Protein AF-A0A8S3KIX9-F1 (afdb_monomer)

pLDDT: mean 86.16, std 9.92, range [47.66, 96.31]

Organism: NCBI:txid392030

Structure (mmCIF, N/CA/C/O backbone):
data_AF-A0A8S3KIX9-F1
#
_entry.id   AF-A0A8S3KIX9-F1
#
loop_
_atom_site.group_PDB
_atom_site.id
_atom_site.type_symbol
_atom_site.label_atom_id
_atom_site.label_alt_id
_atom_site.label_comp_id
_atom_site.label_asy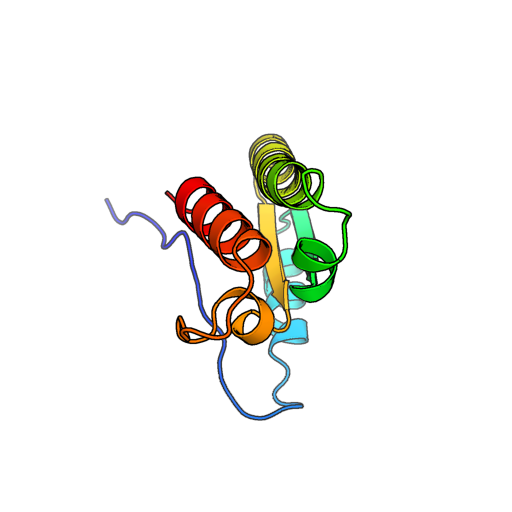m_id
_atom_site.label_entity_id
_atom_site.label_seq_id
_atom_site.pdbx_PDB_ins_code
_atom_site.Cartn_x
_atom_site.Cartn_y
_atom_site.Cartn_z
_atom_site.occupancy
_atom_site.B_iso_or_equiv
_atom_site.auth_seq_id
_atom_site.auth_comp_id
_atom_site.auth_asym_id
_atom_site.auth_atom_id
_atom_site.pdbx_PDB_model_num
ATOM 1 N N . LYS A 1 1 ? 5.991 -4.923 27.120 1.00 65.94 1 LYS A N 1
ATOM 2 C CA . LYS A 1 1 ? 4.702 -4.715 26.405 1.00 65.94 1 LYS A CA 1
ATOM 3 C C . LYS A 1 1 ? 4.940 -4.989 24.922 1.00 65.94 1 LYS A C 1
ATOM 5 O O . LYS A 1 1 ? 5.957 -4.528 24.422 1.00 65.94 1 LYS A O 1
ATOM 10 N N . ARG A 1 2 ? 4.096 -5.776 24.242 1.00 78.88 2 ARG A N 1
ATOM 11 C CA . ARG A 1 2 ? 4.265 -6.055 22.801 1.00 78.88 2 ARG A CA 1
ATOM 12 C C . ARG A 1 2 ? 3.893 -4.804 21.996 1.00 78.88 2 ARG A C 1
ATOM 14 O O . ARG A 1 2 ? 2.820 -4.254 22.221 1.00 78.88 2 ARG A O 1
ATOM 21 N N . LYS A 1 3 ? 4.781 -4.354 21.106 1.00 85.69 3 LYS A N 1
ATOM 22 C CA . LYS A 1 3 ? 4.496 -3.307 20.114 1.00 85.69 3 LYS A CA 1
ATOM 23 C C . LYS A 1 3 ? 3.880 -3.994 18.884 1.00 85.69 3 LYS A C 1
ATOM 25 O O . LYS A 1 3 ? 4.468 -4.979 18.436 1.00 85.69 3 LYS A O 1
ATOM 30 N N . PRO A 1 4 ? 2.710 -3.562 18.380 1.00 85.75 4 PRO A N 1
ATOM 31 C CA . PRO A 1 4 ? 2.141 -4.130 17.162 1.00 85.75 4 PRO A CA 1
ATOM 32 C C . PRO A 1 4 ? 3.045 -3.830 15.958 1.00 85.75 4 PRO A C 1
ATOM 34 O O . PRO A 1 4 ? 3.739 -2.811 15.932 1.00 85.75 4 PRO A O 1
ATOM 37 N N . TRP A 1 5 ? 3.042 -4.726 14.971 1.00 89.81 5 TRP A N 1
ATOM 38 C CA . TRP A 1 5 ? 3.742 -4.506 13.707 1.00 89.81 5 TRP A CA 1
ATOM 39 C C . TRP A 1 5 ? 3.054 -3.385 12.924 1.00 89.81 5 TRP A C 1
ATOM 41 O O . TRP A 1 5 ? 1.836 -3.404 12.775 1.00 89.81 5 TRP A O 1
ATOM 51 N N . ALA A 1 6 ? 3.833 -2.421 12.432 1.00 87.75 6 ALA A N 1
ATOM 52 C CA . ALA A 1 6 ? 3.321 -1.296 11.645 1.00 87.75 6 ALA A CA 1
ATOM 53 C C . ALA A 1 6 ? 3.189 -1.616 10.143 1.00 87.75 6 ALA A C 1
ATOM 55 O O . ALA A 1 6 ? 2.494 -0.907 9.427 1.00 87.75 6 ALA A O 1
ATOM 56 N N . GLY A 1 7 ? 3.833 -2.690 9.669 1.00 92.25 7 GLY A N 1
ATOM 57 C CA . GLY A 1 7 ? 3.793 -3.128 8.275 1.00 92.25 7 GLY A CA 1
ATOM 58 C C . GLY A 1 7 ? 3.589 -4.635 8.165 1.00 92.25 7 GLY A C 1
ATOM 59 O O . GLY A 1 7 ? 4.224 -5.407 8.885 1.00 92.25 7 GLY A O 1
ATOM 60 N N . ILE A 1 8 ? 2.694 -5.045 7.265 1.00 93.00 8 ILE A N 1
ATOM 61 C CA . ILE A 1 8 ? 2.372 -6.444 6.963 1.00 93.00 8 ILE A CA 1
ATOM 62 C C . ILE A 1 8 ? 2.394 -6.607 5.443 1.00 93.00 8 ILE A C 1
ATOM 64 O O . ILE A 1 8 ? 1.729 -5.855 4.735 1.00 93.00 8 ILE A O 1
ATOM 68 N N . LEU A 1 9 ? 3.133 -7.601 4.949 1.00 93.25 9 LEU A N 1
ATOM 69 C CA . LEU A 1 9 ? 3.168 -7.953 3.531 1.00 93.25 9 LEU A CA 1
ATOM 70 C C . LEU A 1 9 ? 2.313 -9.199 3.284 1.00 93.25 9 LEU A C 1
ATOM 72 O O . LEU A 1 9 ? 2.597 -10.268 3.825 1.00 93.25 9 L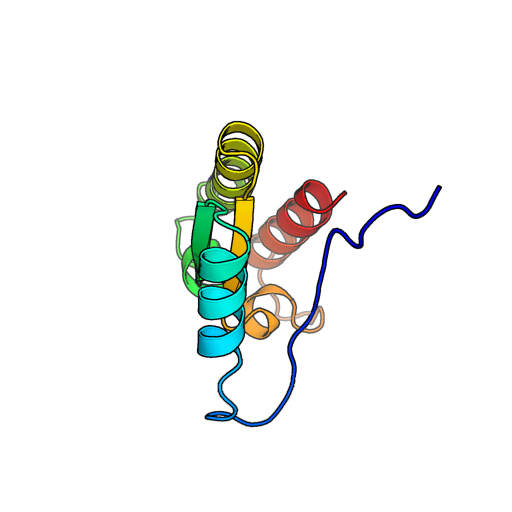EU A O 1
ATOM 76 N N . LEU A 1 10 ? 1.288 -9.069 2.443 1.00 92.94 10 LEU A N 1
ATOM 77 C CA . LEU A 1 10 ? 0.495 -10.199 1.960 1.00 92.94 10 LEU A CA 1
ATOM 78 C C . LEU A 1 10 ? 1.038 -10.639 0.598 1.00 92.94 10 LEU A C 1
ATOM 80 O O . LEU A 1 10 ? 0.975 -9.877 -0.362 1.00 92.94 10 LEU A O 1
ATOM 84 N N . TYR A 1 11 ? 1.535 -11.871 0.497 1.00 92.19 11 TYR A N 1
ATOM 85 C CA . TYR A 1 11 ? 2.090 -12.420 -0.743 1.00 92.19 11 TYR A CA 1
ATOM 86 C C . TYR A 1 11 ? 1.390 -13.723 -1.145 1.00 92.19 11 TYR A C 1
ATOM 88 O O . TYR A 1 11 ? 0.810 -14.423 -0.315 1.00 92.19 11 TYR A O 1
ATOM 96 N N . GLY A 1 12 ? 1.420 -14.035 -2.439 1.00 92.56 12 GLY A N 1
ATOM 97 C CA . GLY A 1 12 ? 0.867 -15.266 -3.002 1.00 92.56 12 GLY A CA 1
ATOM 98 C C . GLY A 1 12 ? 0.234 -15.051 -4.382 1.00 92.56 12 GLY A C 1
ATOM 99 O O . GLY A 1 12 ? 0.087 -13.899 -4.801 1.00 92.56 12 GLY A O 1
ATOM 100 N N . PRO A 1 13 ? -0.183 -16.131 -5.069 1.00 92.75 13 PRO A N 1
ATOM 101 C CA . PRO A 1 13 ? -0.768 -16.079 -6.412 1.00 92.75 13 PRO A CA 1
ATOM 102 C C . PRO A 1 13 ? -1.950 -15.098 -6.547 1.00 92.75 13 PRO A C 1
ATOM 104 O O . PRO A 1 13 ? -2.602 -14.772 -5.547 1.00 92.75 13 PRO A O 1
ATOM 107 N N . PRO A 1 14 ? -2.264 -14.606 -7.759 1.00 88.50 14 PRO A N 1
ATOM 108 C CA . PRO A 1 14 ? -3.470 -13.810 -7.983 1.00 88.50 14 PRO A CA 1
ATOM 109 C C . PRO A 1 14 ? -4.731 -14.612 -7.620 1.00 88.50 14 PRO A C 1
ATOM 111 O O . PRO A 1 14 ? -4.754 -15.835 -7.712 1.00 88.50 14 PRO A O 1
ATOM 114 N N . GLY A 1 15 ? -5.781 -13.923 -7.164 1.00 90.81 15 GLY A N 1
ATOM 115 C CA . GLY A 1 15 ? -7.057 -14.562 -6.813 1.00 90.81 15 GLY A CA 1
ATOM 116 C C . GLY A 1 15 ? -7.119 -15.240 -5.436 1.00 90.81 15 GLY A C 1
ATOM 117 O O . GLY A 1 15 ? -8.171 -15.748 -5.071 1.00 90.81 15 GLY A O 1
ATOM 118 N N . THR A 1 16 ? -6.061 -15.194 -4.617 1.00 93.94 16 THR A N 1
ATOM 119 C CA . THR A 1 16 ? -6.061 -15.780 -3.254 1.00 93.94 16 THR A CA 1
ATOM 120 C C . THR A 1 16 ? -6.765 -14.933 -2.183 1.00 93.94 16 THR A C 1
ATOM 122 O O . THR A 1 16 ? -6.669 -15.229 -0.996 1.00 93.94 16 THR A O 1
ATOM 125 N N . GLY A 1 17 ? -7.455 -13.856 -2.570 1.00 93.62 17 GLY A N 1
ATOM 126 C CA . GLY A 1 17 ? -8.248 -13.040 -1.645 1.00 93.62 17 GLY A CA 1
ATOM 127 C C . GLY A 1 17 ? -7.459 -12.054 -0.774 1.00 93.62 17 GLY A C 1
ATOM 128 O O . GLY A 1 17 ? -8.013 -11.549 0.193 1.00 93.62 17 GLY A O 1
ATOM 129 N N . LYS A 1 18 ? -6.203 -11.722 -1.104 1.00 93.88 18 LYS A N 1
ATOM 130 C CA . LYS A 1 18 ? -5.366 -10.778 -0.324 1.00 93.88 18 LYS A CA 1
ATOM 131 C C . LYS A 1 18 ? -6.047 -9.422 -0.076 1.00 93.88 18 LYS A C 1
ATOM 133 O O . LYS A 1 18 ? -6.173 -8.997 1.069 1.00 93.88 18 LYS A O 1
ATOM 138 N N . SER A 1 19 ? -6.556 -8.779 -1.128 1.00 91.25 19 SER A N 1
ATOM 139 C CA . SER A 1 19 ? -7.249 -7.487 -1.012 1.00 91.25 19 SER A CA 1
ATOM 140 C C . SER A 1 19 ? -8.602 -7.620 -0.295 1.00 91.25 19 SER A C 1
ATOM 142 O O . SER A 1 19 ? -9.036 -6.697 0.392 1.00 91.25 19 SER A O 1
ATOM 144 N N . TYR A 1 20 ? -9.260 -8.782 -0.400 1.00 93.88 20 TYR A N 1
ATOM 145 C CA . TYR A 1 20 ? -10.484 -9.079 0.353 1.00 93.88 20 TYR A CA 1
ATOM 146 C C . TYR A 1 20 ? -10.197 -9.224 1.853 1.00 93.88 20 TYR A C 1
ATOM 148 O O . TYR A 1 20 ? -10.900 -8.637 2.670 1.00 93.88 20 TYR A O 1
ATOM 156 N N . LEU A 1 21 ? -9.122 -9.930 2.212 1.00 94.12 21 LEU A N 1
ATOM 157 C CA . LEU A 1 21 ? -8.675 -10.097 3.591 1.00 94.12 21 LEU A CA 1
ATOM 158 C C . LEU A 1 21 ? -8.380 -8.746 4.251 1.00 94.12 21 LEU A C 1
ATOM 160 O O . LEU A 1 21 ? -8.842 -8.501 5.361 1.00 94.12 21 LEU A O 1
ATOM 164 N N . ALA A 1 22 ? -7.670 -7.847 3.565 1.00 92.25 22 ALA A N 1
ATOM 165 C CA . ALA A 1 22 ? -7.372 -6.516 4.094 1.00 92.25 22 ALA A CA 1
ATOM 166 C C . ALA A 1 22 ? -8.645 -5.698 4.386 1.00 92.25 22 ALA A C 1
ATOM 168 O O . ALA A 1 22 ? -8.758 -5.085 5.450 1.00 92.25 22 ALA A O 1
ATOM 169 N N . LYS A 1 23 ? -9.629 -5.739 3.476 1.00 92.00 23 LYS A N 1
ATOM 170 C CA . LYS A 1 23 ? -10.937 -5.093 3.674 1.00 92.00 23 LYS A CA 1
ATOM 171 C C . LYS A 1 23 ? -11.701 -5.706 4.848 1.00 92.00 23 LYS A C 1
ATOM 173 O O . LYS A 1 23 ? -12.196 -4.964 5.690 1.00 92.00 23 LYS A O 1
ATOM 178 N N . ALA A 1 24 ? -11.748 -7.036 4.930 1.00 94.69 24 ALA A N 1
ATOM 179 C CA . ALA A 1 24 ? -12.416 -7.746 6.018 1.00 94.69 24 ALA A CA 1
ATOM 180 C C . ALA A 1 24 ? -11.808 -7.392 7.385 1.00 94.69 24 ALA A C 1
ATOM 182 O O . ALA A 1 24 ? -12.544 -7.079 8.315 1.00 94.69 24 ALA A O 1
ATOM 183 N N . ILE A 1 25 ? -10.473 -7.345 7.489 1.00 92.75 25 ILE A N 1
ATOM 184 C CA . ILE A 1 25 ? -9.778 -6.921 8.716 1.00 92.75 25 ILE A CA 1
ATOM 185 C C . ILE A 1 25 ? -10.190 -5.500 9.108 1.00 92.75 25 ILE A C 1
ATOM 187 O O . ILE A 1 25 ? -10.498 -5.254 10.269 1.00 92.75 25 ILE A O 1
ATOM 191 N N . ALA A 1 26 ? -10.237 -4.564 8.160 1.00 92.25 26 ALA A N 1
ATOM 192 C CA . ALA A 1 26 ? -10.630 -3.191 8.464 1.00 92.25 26 ALA A CA 1
ATOM 193 C C . ALA A 1 26 ? -12.078 -3.083 8.962 1.00 92.25 26 ALA A C 1
ATOM 195 O O . ALA A 1 26 ? -12.350 -2.321 9.894 1.00 92.25 26 ALA A O 1
ATOM 196 N N . THR A 1 27 ? -12.987 -3.875 8.383 1.00 93.56 27 THR A N 1
ATOM 197 C CA . THR A 1 27 ? -14.381 -3.978 8.830 1.00 93.56 27 THR A CA 1
ATOM 198 C C . THR A 1 27 ? -14.478 -4.537 10.250 1.00 93.56 27 THR A C 1
ATOM 200 O O . THR A 1 27 ? -15.092 -3.901 11.107 1.00 93.56 27 THR A O 1
ATOM 203 N N . GLU A 1 28 ? -13.827 -5.668 10.528 1.00 95.50 28 GLU A N 1
ATOM 204 C CA . GLU A 1 28 ? -13.844 -6.310 11.851 1.00 95.50 28 GLU A CA 1
ATOM 205 C C . GLU A 1 28 ? -13.186 -5.433 12.927 1.00 95.50 28 GLU A C 1
ATOM 207 O O . GLU A 1 28 ? -13.689 -5.304 14.044 1.00 95.50 28 GLU A O 1
ATOM 212 N N . CYS A 1 29 ? -12.091 -4.749 12.583 1.00 91.62 29 CYS A N 1
ATOM 213 C CA . CYS A 1 29 ? -11.399 -3.824 13.479 1.00 91.62 29 CYS A CA 1
ATOM 214 C C . CYS A 1 29 ? -12.070 -2.444 13.584 1.00 91.62 29 CYS A C 1
ATOM 216 O O . CYS A 1 29 ? -11.543 -1.586 14.295 1.00 91.62 29 CYS A O 1
ATOM 218 N N . LYS A 1 30 ? -13.182 -2.193 12.872 1.00 93.62 30 LYS A N 1
ATOM 219 C CA . LYS A 1 30 ? -13.867 -0.884 12.798 1.00 93.62 30 LYS A CA 1
ATOM 220 C C . LYS A 1 30 ? -12.896 0.279 12.553 1.00 93.62 30 LYS A C 1
ATOM 222 O O . LYS A 1 30 ? -12.989 1.329 13.186 1.00 93.62 30 LYS A O 1
ATOM 227 N N . SER A 1 31 ? -11.925 0.055 11.674 1.00 93.50 31 SER A N 1
ATOM 228 C CA . SER A 1 31 ? -10.850 1.002 11.377 1.00 93.50 31 SER A CA 1
ATOM 229 C C . SER A 1 31 ? -11.077 1.670 10.025 1.00 93.50 31 SER A C 1
ATOM 231 O O . SER A 1 31 ? -11.656 1.077 9.114 1.00 93.50 31 SER A O 1
ATOM 233 N N . THR A 1 32 ? -10.592 2.900 9.872 1.00 94.31 32 THR A N 1
ATOM 234 C CA . THR A 1 32 ? -10.548 3.585 8.579 1.00 94.31 32 THR A CA 1
ATOM 235 C C . THR A 1 32 ? -9.742 2.737 7.596 1.00 94.31 32 THR A C 1
ATOM 237 O O . THR A 1 32 ? -8.617 2.349 7.898 1.00 94.31 32 THR A O 1
ATOM 240 N N . PHE A 1 33 ? -10.300 2.442 6.422 1.00 94.69 33 PHE A N 1
ATOM 241 C CA . PHE A 1 33 ? -9.597 1.716 5.366 1.00 94.69 33 PHE A CA 1
ATOM 242 C C . PHE A 1 33 ? -9.234 2.669 4.231 1.00 94.69 33 PHE A C 1
ATOM 244 O O . PHE A 1 33 ? -10.117 3.214 3.567 1.00 94.69 33 PHE A O 1
ATOM 251 N N . MET A 1 34 ? -7.939 2.867 4.003 1.00 92.94 34 MET A N 1
ATOM 252 C CA . MET A 1 34 ? -7.422 3.670 2.898 1.00 92.94 34 MET A CA 1
ATOM 253 C C . MET A 1 34 ? -6.756 2.745 1.885 1.00 92.94 34 MET A C 1
ATOM 255 O O . MET A 1 34 ? -5.689 2.205 2.150 1.00 92.94 34 MET A O 1
ATOM 259 N N . SER A 1 35 ? -7.393 2.555 0.730 1.00 91.19 35 SER A N 1
ATOM 260 C CA . SER A 1 35 ? -6.846 1.758 -0.371 1.00 91.19 35 SER A CA 1
ATOM 261 C C . SER A 1 35 ? -6.108 2.666 -1.346 1.00 91.19 35 SER A C 1
ATOM 263 O O . SER A 1 35 ? -6.691 3.638 -1.825 1.00 91.19 35 SER A O 1
ATOM 265 N N . VAL A 1 36 ? -4.859 2.339 -1.658 1.00 89.69 36 VAL A N 1
ATOM 266 C CA . VAL A 1 36 ? -4.006 3.099 -2.579 1.00 89.69 36 VAL A CA 1
ATOM 267 C C . VAL A 1 36 ? -3.356 2.128 -3.560 1.00 89.69 36 VAL A C 1
ATOM 269 O O . VAL A 1 36 ? -2.825 1.100 -3.144 1.00 89.69 36 VAL A O 1
ATOM 272 N N . SER A 1 37 ? -3.401 2.426 -4.859 1.00 86.25 37 SER A N 1
ATOM 273 C CA . SER A 1 37 ? -2.596 1.684 -5.832 1.00 86.25 37 SER A CA 1
ATOM 274 C C . SER A 1 37 ? -1.174 2.235 -5.860 1.00 86.25 37 SER A C 1
ATOM 276 O O . SER A 1 37 ? -0.962 3.450 -5.852 1.00 86.25 37 SER A O 1
ATOM 278 N N . SER A 1 38 ? -0.187 1.349 -5.953 1.00 83.50 38 SER A N 1
ATOM 279 C CA . SER A 1 38 ? 1.212 1.738 -6.159 1.00 83.50 38 SER A CA 1
ATOM 280 C C . SER A 1 38 ? 1.414 2.563 -7.431 1.00 83.50 38 SER A C 1
ATOM 282 O O . SER A 1 38 ? 2.244 3.471 -7.454 1.00 83.50 38 SER A O 1
ATOM 284 N N . SER A 1 39 ? 0.616 2.316 -8.472 1.00 80.56 39 SER A N 1
ATOM 285 C CA . SER A 1 39 ? 0.648 3.101 -9.708 1.00 80.56 39 SER A CA 1
ATOM 286 C C . SER A 1 39 ? 0.182 4.544 -9.491 1.00 80.56 39 SER A C 1
ATOM 288 O O . SER A 1 39 ? 0.744 5.458 -10.091 1.00 80.56 39 SER A O 1
ATOM 290 N N . ASP A 1 40 ? -0.794 4.774 -8.604 1.00 79.56 40 ASP A N 1
ATOM 291 C CA . ASP A 1 40 ? -1.300 6.121 -8.287 1.00 79.56 40 ASP A CA 1
ATOM 292 C C . ASP A 1 40 ? 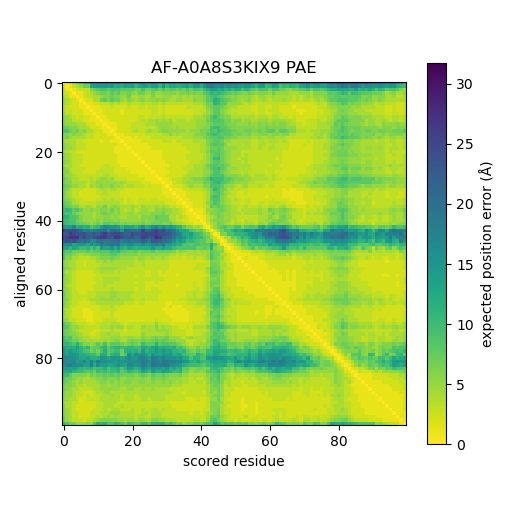-0.255 6.973 -7.560 1.00 79.56 40 ASP A C 1
ATOM 294 O O . ASP A 1 40 ? -0.241 8.199 -7.694 1.00 79.56 40 ASP A O 1
ATOM 298 N N . LEU A 1 41 ? 0.632 6.322 -6.803 1.00 79.69 41 LEU A N 1
ATOM 299 C CA . LEU A 1 41 ? 1.760 6.969 -6.134 1.00 79.69 41 LEU A CA 1
ATOM 300 C C . LEU A 1 41 ? 2.896 7.323 -7.104 1.00 79.69 41 LEU A C 1
ATOM 302 O O . LEU A 1 41 ? 3.702 8.188 -6.781 1.00 79.69 41 LEU A O 1
ATOM 306 N N . LEU A 1 42 ? 2.960 6.677 -8.275 1.00 74.88 42 LEU A N 1
ATOM 307 C CA . LEU A 1 42 ? 3.994 6.887 -9.297 1.00 74.88 42 LEU A CA 1
ATOM 308 C C . LEU A 1 42 ? 3.546 7.808 -10.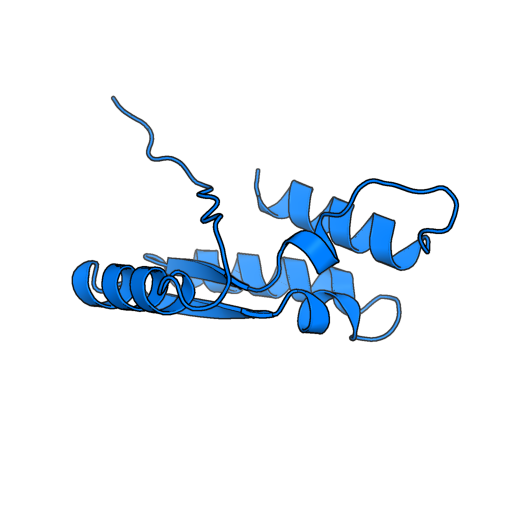445 1.00 74.88 42 LEU A C 1
ATOM 310 O O . LEU A 1 42 ? 4.387 8.426 -11.098 1.00 74.88 42 LEU A O 1
ATOM 314 N N . SER A 1 43 ? 2.241 7.883 -10.731 1.00 65.94 43 SER A N 1
ATOM 315 C CA . SER A 1 43 ? 1.696 8.530 -11.936 1.00 65.94 43 SER A CA 1
ATOM 316 C C . SER A 1 43 ? 1.521 10.050 -11.829 1.00 65.94 43 SER A C 1
ATOM 318 O O . SER A 1 43 ? 1.349 10.724 -12.849 1.00 65.94 43 SER A O 1
ATOM 320 N N . ARG A 1 44 ? 1.589 10.629 -10.623 1.00 57.16 44 ARG A N 1
ATOM 321 C CA . ARG A 1 44 ? 1.410 12.075 -10.424 1.00 57.16 44 ARG A CA 1
ATOM 322 C C . ARG A 1 44 ? 2.709 12.817 -10.719 1.00 57.16 44 ARG A C 1
ATOM 324 O O . ARG A 1 44 ? 3.627 12.763 -9.910 1.00 57.16 44 ARG A O 1
ATOM 331 N N . TRP A 1 45 ? 2.773 13.461 -11.886 1.00 47.66 45 TRP A N 1
ATOM 332 C CA . TRP A 1 45 ? 3.701 14.530 -12.302 1.00 47.66 45 TRP A CA 1
ATOM 333 C C . TRP A 1 45 ? 4.898 14.799 -11.363 1.00 47.66 45 TRP A C 1
ATOM 335 O O . TRP A 1 45 ? 4.713 15.156 -10.203 1.00 47.66 45 TRP A O 1
ATOM 345 N N . LEU A 1 46 ? 6.129 14.674 -11.880 1.00 48.62 46 LEU A N 1
ATOM 346 C CA . LEU A 1 46 ? 7.410 14.909 -11.185 1.00 48.62 46 LEU A CA 1
ATOM 347 C C . LEU A 1 46 ? 7.323 16.013 -10.099 1.00 48.62 46 LEU A C 1
ATOM 349 O O . LEU A 1 46 ? 7.327 17.200 -10.413 1.00 48.62 46 LEU A O 1
ATOM 353 N N . GLY A 1 47 ? 7.235 15.608 -8.822 1.00 58.66 47 GLY A N 1
ATOM 354 C CA . GLY A 1 47 ? 7.124 16.489 -7.644 1.00 58.66 47 GLY A CA 1
ATOM 355 C C . GLY A 1 47 ? 5.798 16.408 -6.866 1.00 58.66 47 GLY A C 1
ATOM 356 O O . GLY A 1 47 ? 5.779 16.688 -5.666 1.00 58.66 47 GLY A O 1
ATOM 357 N N . GLU A 1 48 ? 4.697 15.979 -7.488 1.00 68.81 48 GLU A N 1
ATOM 358 C CA . GLU A 1 48 ? 3.429 15.712 -6.788 1.00 68.81 48 GLU A CA 1
ATOM 359 C C . GLU A 1 48 ? 3.376 14.316 -6.166 1.00 68.81 48 GLU A C 1
ATOM 361 O O . GLU A 1 48 ? 2.725 14.134 -5.140 1.00 68.81 48 GLU A O 1
ATOM 366 N N . SER A 1 49 ? 4.086 13.343 -6.742 1.00 74.19 49 SER A N 1
ATOM 367 C CA . SER A 1 49 ? 4.118 11.965 -6.233 1.00 74.19 49 SER A CA 1
ATOM 368 C C . SER A 1 49 ? 4.621 11.871 -4.782 1.00 74.19 49 SER A C 1
ATOM 370 O O . SER A 1 49 ? 3.974 11.243 -3.948 1.00 74.19 49 SER A O 1
ATOM 372 N N . GLU A 1 50 ? 5.720 12.557 -4.436 1.00 82.69 50 GLU A N 1
ATOM 373 C CA . GLU A 1 50 ? 6.273 12.586 -3.065 1.00 82.69 50 GLU A CA 1
ATOM 374 C C . GLU A 1 50 ? 5.278 13.210 -2.071 1.00 82.69 50 GLU A C 1
ATOM 376 O O . GLU A 1 50 ? 5.003 12.656 -1.005 1.00 82.69 50 GLU A O 1
ATOM 381 N N . LYS A 1 51 ? 4.663 14.336 -2.458 1.00 85.25 51 LYS A N 1
ATOM 382 C CA . LYS A 1 51 ? 3.608 14.987 -1.667 1.00 85.25 51 LYS A CA 1
ATOM 383 C C . LYS A 1 51 ? 2.382 14.090 -1.513 1.00 85.25 51 LYS A C 1
ATOM 385 O O . LYS A 1 51 ? 1.754 14.106 -0.460 1.00 85.25 51 LYS A O 1
ATOM 390 N N . GLY A 1 52 ? 2.053 13.313 -2.542 1.00 85.44 52 GLY A N 1
ATOM 391 C CA . GLY A 1 52 ? 0.979 12.329 -2.520 1.00 85.44 52 GLY A CA 1
ATOM 392 C C . GLY A 1 52 ? 1.226 11.249 -1.473 1.00 85.44 52 GLY A C 1
ATOM 393 O O . GLY A 1 52 ? 0.356 11.018 -0.636 1.00 85.44 52 GLY A O 1
ATOM 394 N N . VAL A 1 53 ? 2.425 10.654 -1.462 1.00 89.56 53 VAL A N 1
ATOM 395 C CA . VAL A 1 53 ? 2.829 9.678 -0.436 1.00 89.56 53 VAL A CA 1
ATOM 396 C C . VAL A 1 53 ? 2.710 10.300 0.953 1.00 89.56 53 VAL A C 1
ATOM 398 O O . VAL A 1 53 ? 1.975 9.786 1.795 1.00 89.56 53 VAL A O 1
ATOM 401 N N . LYS A 1 54 ? 3.353 11.448 1.182 1.00 90.81 54 LYS A N 1
ATOM 402 C CA . LYS A 1 54 ? 3.300 12.140 2.473 1.00 90.81 54 LYS A CA 1
ATOM 403 C C . LYS A 1 54 ? 1.864 12.434 2.922 1.00 90.81 54 LYS A C 1
ATOM 405 O O . LYS A 1 54 ? 1.504 12.108 4.051 1.00 90.81 54 LYS A O 1
ATOM 410 N N . GLY A 1 55 ? 1.029 12.962 2.029 1.00 90.62 55 GLY A N 1
ATOM 411 C CA . GLY A 1 55 ? -0.367 13.292 2.314 1.00 90.6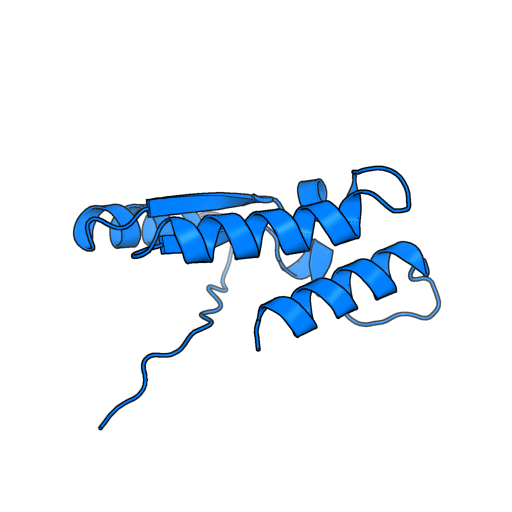2 55 GLY A CA 1
ATOM 412 C C . GLY A 1 55 ? -1.229 12.071 2.648 1.00 90.62 55 GLY A C 1
ATOM 413 O O . GLY A 1 55 ? -2.072 12.149 3.539 1.00 90.62 55 GLY A O 1
ATOM 414 N N . VAL A 1 56 ? -0.998 10.923 1.998 1.00 91.25 56 VAL A N 1
ATOM 415 C CA . VAL A 1 56 ? -1.678 9.660 2.346 1.00 91.25 56 VAL A CA 1
ATOM 416 C C . VAL A 1 56 ? -1.361 9.258 3.787 1.00 91.25 56 VAL A C 1
ATOM 418 O O . VAL A 1 56 ? -2.277 8.949 4.550 1.00 91.25 56 VAL A O 1
ATOM 421 N N . PHE A 1 57 ? -0.084 9.287 4.176 1.00 93.19 57 PHE A N 1
ATOM 422 C CA . PHE A 1 57 ? 0.334 8.906 5.527 1.00 93.19 57 PHE A CA 1
ATOM 423 C C . PHE A 1 57 ? -0.076 9.932 6.590 1.00 93.19 57 PHE A C 1
ATOM 425 O O . PHE A 1 57 ? -0.453 9.546 7.696 1.00 93.19 57 PHE A O 1
ATOM 432 N N . GLU A 1 58 ? -0.053 11.228 6.278 1.00 94.19 58 GLU A N 1
ATOM 433 C CA . GLU A 1 58 ? -0.585 12.281 7.153 1.00 94.19 58 GLU A CA 1
ATOM 434 C C . GLU A 1 58 ? -2.082 12.089 7.407 1.00 94.19 58 GLU A C 1
ATOM 436 O O . GLU A 1 58 ? -2.491 11.974 8.563 1.00 94.19 58 GLU A O 1
ATOM 441 N N . LEU A 1 59 ? -2.879 11.911 6.351 1.00 93.56 59 LEU A N 1
ATOM 442 C CA . 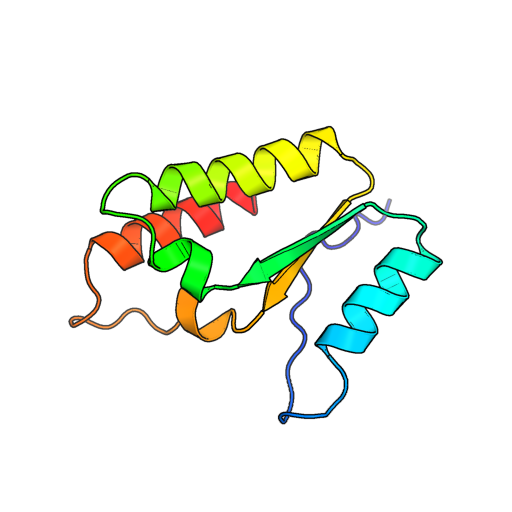LEU A 1 59 ? -4.314 11.664 6.480 1.00 93.56 59 LEU A CA 1
ATOM 443 C C . LEU A 1 59 ? -4.608 10.367 7.250 1.00 93.56 59 LEU A C 1
ATOM 445 O O . LEU A 1 59 ? -5.550 10.309 8.041 1.00 93.56 59 LEU A O 1
ATOM 449 N N . ALA A 1 60 ? -3.799 9.323 7.058 1.00 94.25 60 ALA A N 1
ATOM 450 C CA . ALA A 1 60 ? -3.933 8.079 7.809 1.00 94.25 60 ALA A CA 1
ATOM 451 C C . ALA A 1 60 ? -3.640 8.264 9.309 1.00 94.25 60 ALA A C 1
ATOM 453 O O . ALA A 1 60 ? -4.333 7.673 10.142 1.00 94.25 60 ALA A O 1
ATOM 454 N N . ARG A 1 61 ? -2.652 9.101 9.661 1.00 94.31 61 ARG A N 1
ATOM 455 C CA . ARG A 1 61 ? -2.339 9.462 11.055 1.00 94.31 61 ARG A CA 1
ATOM 456 C C . ARG A 1 61 ? -3.452 10.293 11.698 1.00 94.31 61 ARG A C 1
ATOM 458 O O . ARG A 1 61 ? -3.753 10.073 12.866 1.00 94.31 61 ARG A O 1
ATOM 465 N N . GLU A 1 62 ? -4.092 11.183 10.947 1.00 96.31 62 GLU A N 1
ATOM 466 C CA . GLU A 1 62 ? -5.241 11.967 11.425 1.00 96.31 62 GLU A CA 1
ATOM 467 C C . GLU A 1 62 ? -6.502 11.112 11.626 1.00 96.31 62 GLU A C 1
ATOM 469 O O . GLU A 1 62 ? -7.299 11.375 12.524 1.00 96.31 62 GLU A O 1
ATOM 474 N N . ARG A 1 63 ? -6.684 10.063 10.811 1.00 95.12 63 ARG A N 1
ATOM 475 C CA 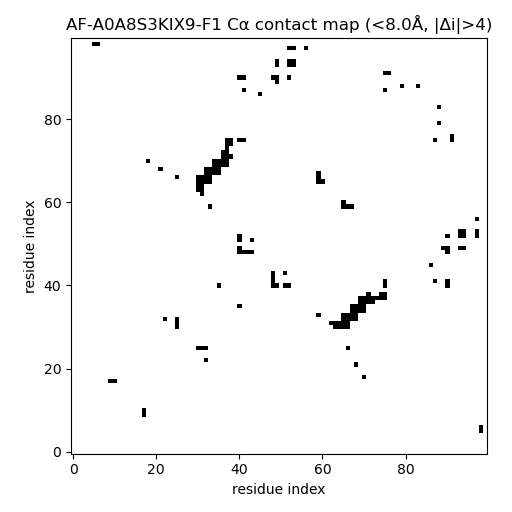. ARG A 1 63 ? -7.878 9.196 10.807 1.00 95.12 63 ARG A CA 1
ATOM 476 C C . ARG A 1 63 ? -7.727 7.910 11.623 1.00 95.12 63 ARG A C 1
ATOM 478 O O . ARG A 1 63 ? -8.371 6.903 11.309 1.00 95.12 63 ARG A O 1
ATOM 485 N N . GLN A 1 64 ? -6.869 7.910 12.642 1.00 93.38 64 GLN A N 1
ATOM 486 C CA . GLN A 1 64 ? -6.690 6.744 13.509 1.00 93.38 64 GLN A CA 1
ATOM 487 C C . GLN A 1 64 ? -8.012 6.327 14.193 1.00 93.38 64 GLN A C 1
ATOM 489 O O . GLN A 1 64 ? -8.766 7.197 14.631 1.00 93.38 64 GLN A O 1
ATOM 494 N N . PRO A 1 65 ? -8.289 5.014 14.341 1.00 93.19 65 PRO A N 1
ATOM 495 C CA . PRO A 1 65 ? -7.494 3.874 13.868 1.00 93.19 65 PRO A CA 1
ATOM 496 C C . PRO A 1 65 ? -7.622 3.679 12.345 1.00 93.19 65 PRO A C 1
ATOM 498 O O . PRO A 1 65 ? -8.728 3.662 11.814 1.00 93.19 65 PRO A O 1
ATOM 501 N N . CYS A 1 66 ? -6.496 3.522 11.637 1.00 94.19 66 CYS A N 1
ATOM 502 C CA . CYS A 1 66 ? -6.453 3.470 10.171 1.00 94.19 66 CYS A CA 1
ATOM 503 C C . CYS A 1 66 ? -5.566 2.326 9.659 1.00 94.19 66 CYS A C 1
ATOM 505 O O . CYS A 1 66 ? -4.504 2.056 10.219 1.00 94.19 66 CYS A O 1
ATOM 507 N N . ILE A 1 67 ? -5.999 1.688 8.572 1.00 94.75 67 ILE A N 1
ATOM 508 C CA . ILE A 1 67 ? -5.259 0.698 7.794 1.00 94.75 67 ILE A CA 1
ATOM 509 C C . ILE A 1 67 ? -5.041 1.278 6.396 1.00 94.75 67 ILE A C 1
ATOM 511 O O . ILE A 1 67 ? -6.000 1.503 5.654 1.00 94.75 67 ILE A O 1
ATOM 515 N N . VAL A 1 68 ? -3.775 1.490 6.034 1.00 94.38 68 VAL A N 1
ATOM 516 C CA . VAL A 1 68 ? -3.370 1.845 4.670 1.00 94.38 68 VAL A CA 1
ATOM 517 C C . VAL A 1 68 ? -3.053 0.555 3.923 1.00 94.38 68 VAL A C 1
ATOM 519 O O . VAL A 1 68 ? -2.111 -0.156 4.269 1.00 94.38 68 VAL A O 1
ATOM 522 N N . PHE A 1 69 ? -3.863 0.231 2.922 1.00 94.62 69 PHE A N 1
ATOM 523 C CA . PHE A 1 69 ? -3.666 -0.918 2.051 1.00 94.62 69 PHE A CA 1
ATOM 524 C C . PHE A 1 69 ? -3.080 -0.455 0.723 1.00 94.62 69 PHE A C 1
ATOM 526 O O . PHE A 1 69 ? -3.697 0.347 0.021 1.00 94.62 69 PHE A O 1
ATOM 533 N N . ILE A 1 70 ? -1.901 -0.975 0.393 1.00 92.38 70 ILE A N 1
ATOM 534 C CA . ILE A 1 70 ? -1.200 -0.655 -0.847 1.00 92.38 70 ILE A CA 1
ATOM 535 C C . ILE A 1 70 ? -1.214 -1.891 -1.730 1.00 92.38 70 ILE A C 1
ATOM 537 O O . ILE A 1 70 ? -0.589 -2.898 -1.391 1.00 92.38 70 ILE A O 1
ATOM 541 N N . ASP A 1 71 ? -1.955 -1.815 -2.832 1.00 89.19 71 ASP A N 1
ATOM 542 C CA . ASP A 1 71 ? -1.996 -2.896 -3.814 1.00 89.19 71 ASP A CA 1
ATOM 543 C C . ASP A 1 71 ? -0.811 -2.785 -4.784 1.00 89.19 71 ASP A C 1
ATOM 545 O O . ASP A 1 71 ? -0.279 -1.689 -5.014 1.00 89.19 71 ASP A O 1
ATOM 549 N N . GLU A 1 72 ? -0.384 -3.927 -5.322 1.00 85.44 72 GLU A N 1
ATOM 550 C CA . GLU A 1 72 ? 0.727 -4.024 -6.288 1.00 85.44 72 GLU A CA 1
ATOM 551 C C . GLU A 1 72 ? 2.013 -3.319 -5.804 1.00 85.44 72 GLU A C 1
ATOM 553 O O . GLU A 1 72 ? 2.680 -2.597 -6.546 1.00 85.44 72 GLU A O 1
ATOM 558 N N . ILE A 1 73 ? 2.353 -3.486 -4.514 1.00 87.69 73 ILE A N 1
ATOM 559 C CA . ILE A 1 73 ? 3.513 -2.832 -3.873 1.00 87.69 73 ILE A CA 1
ATOM 560 C C . ILE A 1 7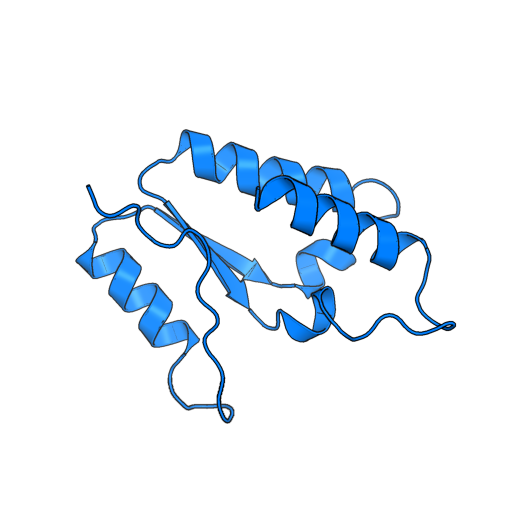3 ? 4.842 -3.137 -4.571 1.00 87.69 73 ILE A C 1
ATOM 562 O O . ILE A 1 73 ? 5.791 -2.369 -4.465 1.00 87.69 73 ILE A O 1
ATOM 566 N N . ASP A 1 74 ? 4.927 -4.234 -5.311 1.00 84.75 74 ASP A N 1
ATOM 567 C CA . ASP A 1 74 ? 6.067 -4.589 -6.149 1.00 84.75 74 ASP A CA 1
ATOM 568 C C . ASP A 1 74 ? 6.323 -3.574 -7.273 1.00 84.75 74 ASP A C 1
ATOM 570 O O . ASP A 1 74 ? 7.488 -3.316 -7.591 1.00 84.75 74 ASP A O 1
ATOM 574 N N . ALA A 1 75 ? 5.284 -2.911 -7.793 1.00 81.50 75 ALA A N 1
ATOM 575 C CA . ALA A 1 75 ? 5.443 -1.809 -8.741 1.00 81.50 75 ALA A CA 1
ATOM 576 C C . ALA A 1 75 ? 6.160 -0.605 -8.105 1.00 81.50 75 ALA A C 1
ATOM 578 O O . ALA A 1 75 ? 6.972 0.051 -8.761 1.00 81.50 75 ALA A O 1
ATOM 579 N N . LEU A 1 76 ? 5.906 -0.337 -6.816 1.00 80.94 76 LEU A N 1
ATOM 580 C CA . LEU A 1 76 ? 6.565 0.735 -6.068 1.00 80.94 76 LEU A CA 1
ATOM 581 C C . LEU A 1 76 ? 7.906 0.305 -5.479 1.00 80.94 76 LEU A C 1
ATOM 583 O O . LEU A 1 76 ? 8.794 1.133 -5.400 1.00 80.94 76 LEU A O 1
ATOM 587 N N . CYS A 1 77 ? 8.077 -0.942 -5.043 1.00 80.00 77 CYS A N 1
ATOM 588 C CA . CYS A 1 77 ? 9.210 -1.403 -4.229 1.00 80.00 77 CYS A CA 1
ATOM 589 C C . CYS A 1 77 ? 10.102 -2.440 -4.931 1.00 80.00 77 CYS A C 1
ATOM 591 O O . CYS A 1 77 ? 10.879 -3.128 -4.265 1.00 80.00 77 CYS A O 1
ATOM 593 N N . GLY A 1 78 ? 10.030 -2.547 -6.261 1.00 77.00 78 GLY A N 1
ATOM 594 C CA . GLY A 1 78 ? 10.911 -3.414 -7.046 1.00 77.00 78 GLY A CA 1
ATOM 595 C C . GLY A 1 78 ? 12.405 -3.141 -6.811 1.00 77.00 78 GLY A C 1
ATOM 596 O O . GLY A 1 78 ? 12.793 -2.056 -6.353 1.00 77.00 78 GLY A O 1
ATOM 597 N N . GLN A 1 79 ? 13.251 -4.129 -7.139 1.00 75.88 79 GLN A N 1
ATOM 598 C CA . GLN A 1 79 ? 14.709 -4.008 -7.020 1.00 75.88 79 GLN A CA 1
ATOM 599 C C . GLN A 1 79 ? 15.208 -2.731 -7.708 1.00 75.88 79 GLN A C 1
ATOM 601 O O . GLN A 1 79 ? 14.732 -2.354 -8.780 1.00 75.88 79 GLN A O 1
ATOM 606 N N . ARG A 1 80 ? 16.142 -2.036 -7.051 1.00 71.88 80 ARG A N 1
ATOM 607 C CA . ARG A 1 80 ? 16.774 -0.848 -7.625 1.00 71.88 80 ARG A CA 1
ATOM 608 C C . ARG A 1 80 ? 17.638 -1.300 -8.791 1.00 71.88 80 ARG A C 1
ATOM 610 O O . ARG A 1 80 ? 18.636 -1.979 -8.577 1.00 71.88 80 ARG A O 1
ATOM 617 N N . ASN A 1 81 ? 17.252 -0.891 -9.991 1.00 72.31 81 ASN A N 1
ATOM 618 C CA . ASN A 1 81 ? 18.006 -1.156 -11.206 1.00 72.31 81 ASN A CA 1
ATOM 619 C C . ASN A 1 81 ? 18.605 0.157 -11.726 1.00 72.31 81 ASN A C 1
ATOM 621 O O . ASN A 1 81 ? 18.081 1.246 -11.465 1.00 72.31 81 ASN A O 1
ATOM 625 N N . ASP A 1 82 ? 19.691 0.066 -12.490 1.00 70.88 82 ASP A N 1
ATOM 626 C CA . ASP A 1 82 ? 20.339 1.243 -13.090 1.00 70.88 82 ASP A CA 1
ATOM 627 C C . ASP A 1 82 ? 19.440 1.964 -14.106 1.00 70.88 82 ASP A C 1
ATOM 629 O O . ASP A 1 82 ? 19.612 3.152 -14.355 1.00 70.88 82 ASP A O 1
ATOM 633 N N . THR A 1 83 ? 18.427 1.273 -14.633 1.00 74.44 83 THR A N 1
ATOM 634 C CA . THR A 1 83 ? 17.392 1.813 -15.526 1.00 74.44 83 THR A CA 1
ATOM 635 C C . THR A 1 83 ? 16.220 2.475 -14.801 1.00 74.44 83 THR A C 1
ATOM 637 O O . THR A 1 83 ? 15.312 2.993 -15.451 1.00 74.44 83 THR A O 1
ATOM 640 N N . GLU A 1 84 ? 16.199 2.467 -13.467 1.00 79.25 84 GLU A N 1
ATOM 641 C CA . GLU A 1 84 ? 15.136 3.114 -12.705 1.00 79.25 84 GLU A CA 1
ATOM 642 C C . GLU A 1 84 ? 15.259 4.644 -12.771 1.00 79.25 84 GLU A C 1
ATOM 644 O O . GLU A 1 84 ? 16.304 5.207 -12.446 1.00 79.25 84 GLU A O 1
ATOM 649 N N . SER A 1 85 ? 14.163 5.320 -13.127 1.00 81.50 85 SER A N 1
ATOM 650 C CA . SER A 1 85 ? 14.092 6.783 -13.101 1.00 81.50 85 SER A CA 1
ATOM 651 C C . SER A 1 85 ? 14.376 7.338 -11.701 1.00 81.50 85 SER A C 1
ATOM 653 O O . SER A 1 85 ? 13.838 6.854 -10.701 1.00 81.50 85 SER A O 1
ATOM 655 N N . GLU A 1 86 ? 15.131 8.436 -11.636 1.00 83.38 86 GLU A N 1
ATOM 656 C CA . GLU A 1 86 ? 15.363 9.209 -10.408 1.00 83.38 86 GLU A CA 1
ATOM 657 C C . GLU A 1 86 ? 14.059 9.594 -9.695 1.00 83.38 86 GLU A C 1
ATOM 659 O O . GLU A 1 86 ? 14.009 9.628 -8.467 1.00 83.38 86 GLU A O 1
ATOM 664 N N . SER A 1 87 ? 12.975 9.824 -10.441 1.00 80.81 87 SER A N 1
ATOM 665 C CA . SER A 1 87 ? 11.659 10.109 -9.858 1.00 80.81 87 SER A CA 1
ATOM 666 C C . SER A 1 87 ? 11.119 8.948 -9.024 1.00 80.81 87 SER A C 1
ATOM 668 O O . SER A 1 87 ? 10.713 9.1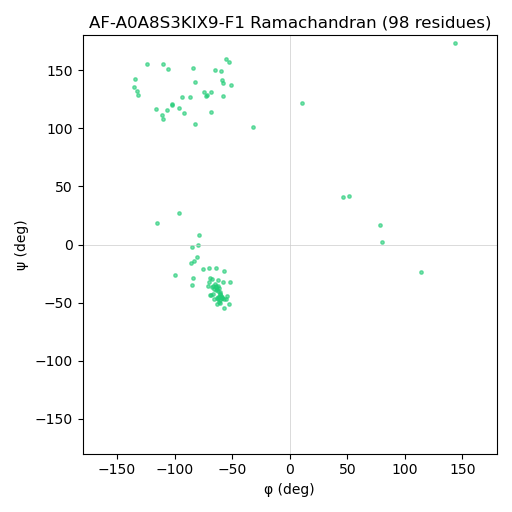47 -7.883 1.00 80.81 87 SER A O 1
ATOM 670 N N . SER A 1 88 ? 11.180 7.728 -9.558 1.00 81.81 88 SER A N 1
ATOM 671 C CA . SER A 1 88 ? 10.754 6.510 -8.862 1.00 81.81 88 SER A CA 1
ATOM 672 C C . SER A 1 88 ? 11.592 6.277 -7.603 1.00 81.81 88 SER A C 1
ATOM 674 O O . SER A 1 88 ? 11.053 5.985 -6.533 1.00 81.81 88 SER A O 1
ATOM 676 N N . ARG A 1 89 ? 12.908 6.526 -7.681 1.00 85.25 89 ARG A N 1
ATOM 677 C CA . ARG A 1 89 ? 13.820 6.422 -6.528 1.00 85.25 89 ARG A CA 1
ATOM 678 C C . ARG A 1 89 ? 13.448 7.377 -5.393 1.00 85.25 89 ARG A C 1
ATOM 680 O O . ARG A 1 89 ? 13.509 6.981 -4.225 1.00 85.25 89 ARG A O 1
ATOM 687 N N . ARG A 1 90 ? 13.051 8.613 -5.707 1.00 86.56 90 ARG A N 1
ATOM 688 C CA . ARG A 1 90 ? 12.627 9.586 -4.687 1.00 86.56 90 ARG A CA 1
ATOM 689 C C . ARG A 1 90 ? 11.302 9.201 -4.042 1.00 86.56 90 ARG A C 1
ATOM 691 O O . ARG A 1 90 ? 11.220 9.212 -2.819 1.00 86.56 90 ARG A O 1
ATOM 698 N N . VAL A 1 91 ? 10.319 8.757 -4.827 1.00 87.00 91 VAL A N 1
ATOM 699 C CA . VAL A 1 91 ? 9.028 8.277 -4.299 1.00 87.00 91 VAL A CA 1
ATOM 700 C C . VAL A 1 91 ? 9.221 7.060 -3.389 1.00 87.00 91 VAL A C 1
ATOM 702 O O . VAL A 1 91 ? 8.692 7.041 -2.279 1.00 87.00 91 VAL A O 1
ATOM 705 N N . LYS A 1 92 ? 10.045 6.082 -3.798 1.00 87.88 92 LYS A N 1
ATOM 706 C CA . LYS A 1 92 ? 10.460 4.950 -2.946 1.00 87.88 92 LYS A CA 1
ATOM 707 C C . LYS A 1 92 ? 11.078 5.416 -1.630 1.00 87.88 92 LYS A C 1
ATOM 709 O O . LYS A 1 92 ? 10.802 4.849 -0.577 1.00 87.88 92 LYS A O 1
ATOM 714 N N . THR A 1 93 ? 11.946 6.422 -1.697 1.00 89.75 93 THR A N 1
ATOM 715 C CA . THR A 1 93 ? 12.623 6.966 -0.515 1.00 89.75 93 THR A CA 1
ATOM 716 C C . THR A 1 93 ? 11.625 7.633 0.425 1.00 89.75 93 THR A C 1
ATOM 718 O O . THR A 1 93 ? 11.623 7.315 1.610 1.00 89.75 93 THR A O 1
ATOM 721 N N . GLU A 1 94 ? 10.732 8.473 -0.097 1.00 91.00 94 GLU A N 1
ATOM 722 C CA . GLU A 1 94 ? 9.679 9.115 0.695 1.00 91.00 94 GLU A CA 1
ATOM 723 C C . GLU A 1 94 ? 8.746 8.077 1.333 1.00 91.00 94 GLU A C 1
ATOM 725 O O . GLU A 1 94 ? 8.443 8.159 2.519 1.00 91.00 94 GLU A O 1
ATOM 730 N N . PHE A 1 95 ? 8.359 7.039 0.587 1.00 91.00 95 PHE A N 1
ATOM 731 C CA . PHE A 1 95 ? 7.567 5.929 1.114 1.00 91.00 95 PHE A CA 1
ATOM 732 C C . PHE A 1 95 ? 8.244 5.246 2.310 1.00 91.00 95 PHE A C 1
ATOM 734 O O . PHE A 1 95 ? 7.616 5.041 3.348 1.00 91.00 95 PHE A O 1
ATOM 741 N N . LEU A 1 96 ? 9.540 4.943 2.196 1.00 90.12 96 LEU A N 1
ATOM 742 C CA . LEU A 1 96 ? 10.313 4.350 3.289 1.00 90.12 96 LEU A CA 1
ATOM 743 C C . LEU A 1 96 ? 10.446 5.287 4.496 1.00 90.12 96 LEU A C 1
ATOM 745 O O . LEU A 1 96 ? 10.454 4.800 5.623 1.00 90.12 96 LEU A O 1
ATOM 749 N N . VAL A 1 97 ? 10.539 6.602 4.277 1.00 93.12 97 VAL A N 1
ATOM 750 C CA . VAL A 1 97 ? 10.562 7.606 5.353 1.00 93.12 97 VAL A CA 1
ATOM 751 C C . VAL A 1 97 ? 9.219 7.655 6.081 1.00 93.12 97 VAL A C 1
ATOM 753 O O . VAL A 1 97 ? 9.200 7.688 7.306 1.00 93.12 97 VAL A O 1
ATOM 756 N N . GLN A 1 98 ? 8.096 7.602 5.359 1.00 92.00 98 GLN A N 1
ATOM 757 C CA . GLN A 1 98 ? 6.762 7.639 5.971 1.00 92.00 98 GLN A CA 1
ATOM 758 C C . GLN A 1 98 ? 6.395 6.371 6.761 1.00 92.00 98 GLN A C 1
ATOM 760 O O . GLN A 1 98 ? 5.507 6.422 7.612 1.00 92.00 98 GLN A O 1
ATOM 765 N N . MET A 1 99 ? 7.069 5.250 6.489 1.00 88.44 99 MET A N 1
ATOM 766 C CA . MET A 1 99 ? 6.890 3.971 7.189 1.00 88.44 99 MET A CA 1
ATOM 767 C C . MET A 1 99 ? 7.634 3.882 8.537 1.00 88.44 99 MET A C 1
ATOM 769 O O . MET A 1 99 ? 7.414 2.913 9.271 1.00 88.44 99 MET A O 1
ATOM 773 N N . GLN A 1 100 ? 8.529 4.831 8.845 1.00 79.25 100 GLN A N 1
ATOM 774 C CA . GLN A 1 100 ? 9.283 4.894 10.110 1.00 79.25 100 GLN A CA 1
ATOM 775 C C . GLN A 1 100 ? 8.462 5.534 11.234 1.00 79.25 100 GLN A C 1
ATOM 777 O O . GLN A 1 100 ? 8.554 5.013 12.373 1.00 79.25 100 GLN A O 1
#

Foldseek 3Di:
DDDDDLDDDDDDDPPPCPVVVLVVVCVVVVAAEAEDELVNLQVPPQPVSLVVLVVSLVVPVVRPVYDYHYPPCCSLDPDDDPPDDPSSVSSNVSNVVSSD

Secondary structure (DSSP, 8-state):
-PPPPS-----SSTTSSHHHHHHHHHHHTT-EEEEEEHHHHHSSTTTHHHHHHHHHHHHHHHT-SEEEEEETHHHHH----TTS-HHHHHHHHHHHHHT-

Sequence (100 aa):
KRKPWAGILLYGPPGTGKSYLAKAIATECKSTFMSVSSSDLLSRWLGESEKGVKGVFELARERQPCIVFIDEIDALCGQRNDTESESSRRVKTEFLVQMQ

Nearest PDB structures (foldseek):
  8hrz-assembly1_L  TM=9.445E-01  e=3.401E-06  Homo sapiens
  8uvo-assembly1_B  TM=9.415E-01  e=3.401E-06  Homo sapiens
  8kg2-assembly1_D  TM=9.413E-01  e=2.514E-06  Homo sapiens
  1r7r-assembly1_A  TM=9.320E-01  e=3.014E-06  Mus musculus
  8dav-assembly1_E  TM=8.894E-01  e=4.887E-06  Saccharomyces cerevisiae

Radius of gyration: 14.41 Å; Cα contacts (8 Å, |Δi|>4): 88; chains: 1; bounding box: 35×33×42 Å

InterPro domains:
  IPR003593 AAA+ ATPase domain [SM00382] (4-100)
  IPR003959 ATPase, AAA-type, core [PF00004] (8-100)
  IPR027417 P-loop containing nucleoside triphosphate hydrolase [G3DSA:3.40.50.300] (2-100)
  IPR027417 P-loop containing nucleoside triphosphate hydrolase [SSF52540] (3-99)
  IPR050304 Microtubule-severing AAA ATPase [PTHR23074] (1-100)

Solvent-accessible surface area (backbone atoms only — not comparable to full-atom values): 6238 Å² total; per-residue (Å²): 133,89,78,81,80,91,75,85,88,86,83,76,69,87,89,75,46,62,74,56,51,55,53,51,51,27,61,78,65,73,30,44,73,46,82,42,51,31,62,68,46,67,69,40,61,98,74,48,19,47,54,48,48,52,49,53,54,50,53,41,66,75,44,64,59,54,45,80,43,65,44,64,47,60,79,52,66,51,84,92,50,94,86,58,52,70,66,58,55,50,36,43,49,47,50,57,59,76,72,107

Mean predicted aligned error: 5.28 Å